Protein AF-A0A6P0LSE1-F1 (afdb_monomer)

Secondary structure (DSSP, 8-state):
---------SHHHHHHHHHHHHHHHHHHHHHHGGGS---S---SHHHHHHHHHHHHHHHHHHHHTT--

Radius of gyration: 22.85 Å; Cα contacts (8 Å, |Δi|>4): 10; chains: 1; bounding box: 59×24×61 Å

Solvent-accessible surface area (backbone atoms only — not comparable to full-atom values): 4244 Å² total; per-residue (Å²): 141,80,82,88,73,85,73,80,76,70,57,67,64,51,51,56,50,50,53,51,49,51,53,47,52,51,53,49,57,62,50,52,64,72,72,52,80,87,65,88,75,60,93,45,76,67,43,44,53,50,36,55,49,51,57,50,51,53,53,51,52,58,50,58,65,66,76,106

Structure (mmCIF, N/CA/C/O backbone):
data_AF-A0A6P0LSE1-F1
#
_entry.id   AF-A0A6P0LSE1-F1
#
loop_
_atom_site.group_PDB
_atom_site.id
_atom_site.type_symbol
_atom_site.label_atom_id
_atom_site.label_alt_id
_atom_site.label_comp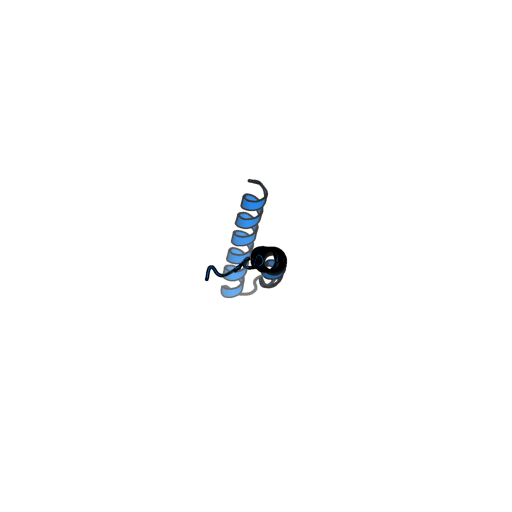_id
_atom_site.label_asym_id
_atom_site.label_entity_id
_atom_site.label_seq_id
_atom_site.pdbx_PDB_ins_code
_atom_site.Cartn_x
_atom_site.Cartn_y
_atom_site.Cartn_z
_atom_site.occupancy
_atom_site.B_iso_or_equiv
_atom_site.auth_seq_id
_atom_site.auth_comp_id
_atom_site.auth_asym_id
_atom_site.auth_atom_id
_atom_site.pdbx_PDB_model_num
ATOM 1 N N . MET A 1 1 ? 43.687 -3.003 -42.757 1.00 49.25 1 MET A N 1
ATOM 2 C CA . MET A 1 1 ? 43.178 -4.059 -41.856 1.00 49.25 1 MET A CA 1
ATOM 3 C C . MET A 1 1 ? 42.352 -3.305 -40.845 1.00 49.25 1 MET A C 1
ATOM 5 O O . MET A 1 1 ? 42.862 -3.014 -39.779 1.00 49.25 1 MET A O 1
ATOM 9 N N . ASP A 1 2 ? 41.140 -2.894 -41.211 1.00 45.50 2 ASP A N 1
ATOM 10 C CA . ASP A 1 2 ? 40.361 -1.974 -40.383 1.00 45.50 2 ASP A CA 1
ATOM 11 C C . ASP A 1 2 ? 38.922 -2.467 -40.410 1.00 45.50 2 ASP A C 1
ATOM 13 O O . ASP A 1 2 ? 38.246 -2.513 -41.435 1.00 45.50 2 ASP A O 1
ATOM 17 N N . LEU A 1 3 ? 38.575 -3.033 -39.267 1.00 47.97 3 LEU A N 1
ATOM 18 C CA . LEU A 1 3 ? 37.470 -3.9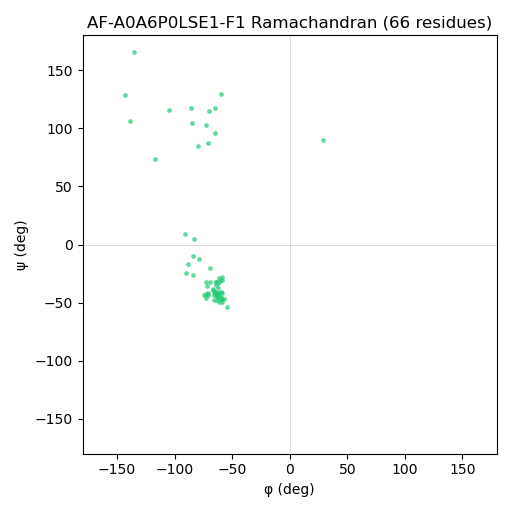26 -39.009 1.00 47.97 3 LEU A CA 1
ATOM 19 C C . LEU A 1 3 ? 36.150 -3.151 -39.094 1.00 47.97 3 LEU A C 1
ATOM 21 O O . LEU A 1 3 ? 35.873 -2.291 -38.260 1.00 47.97 3 LEU A O 1
ATOM 25 N N . HIS A 1 4 ? 35.312 -3.478 -40.076 1.00 54.38 4 HIS A N 1
ATOM 26 C CA . HIS A 1 4 ? 33.901 -3.106 -40.066 1.00 54.38 4 HIS A CA 1
ATOM 27 C C . HIS A 1 4 ? 33.234 -3.835 -38.894 1.00 54.38 4 HIS A C 1
ATOM 29 O O . HIS A 1 4 ? 32.866 -5.001 -39.009 1.00 54.38 4 HIS A O 1
ATOM 35 N N . SER A 1 5 ? 33.105 -3.168 -37.751 1.00 46.00 5 SER A N 1
ATOM 36 C CA . SER A 1 5 ? 32.195 -3.605 -36.696 1.00 46.00 5 SER A CA 1
ATOM 37 C C . SER A 1 5 ? 31.140 -2.528 -36.507 1.00 46.00 5 SER A C 1
ATOM 39 O O . SER A 1 5 ? 31.159 -1.743 -35.562 1.00 46.00 5 SER A O 1
ATOM 41 N N . THR A 1 6 ? 30.226 -2.447 -37.473 1.00 54.72 6 THR A N 1
ATOM 42 C CA . THR A 1 6 ? 28.933 -1.799 -37.262 1.00 54.72 6 THR A CA 1
ATOM 43 C C . THR A 1 6 ? 28.140 -2.726 -36.349 1.00 54.72 6 THR A C 1
ATOM 45 O O . THR A 1 6 ? 27.459 -3.638 -36.807 1.00 54.72 6 THR A O 1
ATOM 48 N N . GLN A 1 7 ? 28.319 -2.552 -35.042 1.00 53.41 7 GLN A N 1
ATOM 49 C CA . GLN A 1 7 ? 27.566 -3.265 -34.021 1.00 53.41 7 GLN A CA 1
ATOM 50 C C . GLN A 1 7 ? 26.089 -2.847 -34.132 1.00 53.41 7 GLN A C 1
ATOM 52 O O . GLN A 1 7 ? 25.794 -1.660 -33.966 1.00 53.41 7 GLN A O 1
ATOM 57 N N . PRO A 1 8 ? 25.152 -3.762 -34.439 1.00 46.91 8 PRO A N 1
ATOM 58 C CA . PRO A 1 8 ? 23.740 -3.431 -34.458 1.00 46.91 8 PRO A CA 1
ATOM 59 C C . PRO A 1 8 ? 23.267 -3.272 -33.010 1.00 46.91 8 PRO A C 1
ATOM 61 O O . PRO A 1 8 ? 23.140 -4.239 -32.268 1.00 46.91 8 PRO A O 1
ATOM 64 N N . HIS A 1 9 ? 23.114 -2.013 -32.608 1.00 55.12 9 HIS A N 1
ATOM 65 C CA . HIS A 1 9 ? 21.992 -1.481 -31.837 1.00 55.12 9 HIS A CA 1
ATOM 66 C C . HIS A 1 9 ? 21.289 -2.491 -30.907 1.00 55.12 9 HIS A C 1
ATOM 68 O O . HIS A 1 9 ? 20.320 -3.152 -31.276 1.00 55.12 9 HIS A O 1
ATOM 74 N N . ASN A 1 10 ? 21.786 -2.576 -29.672 1.00 55.16 10 ASN A N 1
ATOM 75 C CA . ASN A 1 10 ? 21.169 -3.335 -28.581 1.00 55.16 10 ASN A CA 1
ATOM 76 C C . ASN A 1 10 ? 20.055 -2.530 -27.870 1.00 55.16 10 ASN A C 1
ATOM 78 O O . ASN A 1 10 ? 19.518 -2.971 -26.855 1.00 55.16 10 ASN A O 1
ATOM 82 N N . ASP A 1 11 ? 19.724 -1.340 -28.374 1.00 55.50 11 ASP A N 1
ATOM 83 C CA . ASP A 1 11 ? 18.799 -0.401 -27.736 1.00 55.50 11 ASP A CA 1
ATOM 84 C C . ASP A 1 11 ? 17.336 -0.878 -27.813 1.00 55.50 11 ASP A C 1
ATOM 86 O O . ASP A 1 11 ? 16.619 -0.793 -26.819 1.00 55.50 11 ASP A O 1
ATOM 90 N N . HIS A 1 12 ? 16.919 -1.528 -28.907 1.00 55.34 12 HIS A N 1
ATOM 91 C CA . HIS A 1 12 ? 15.545 -2.038 -29.057 1.00 55.34 12 HIS A CA 1
ATOM 92 C C . HIS A 1 12 ? 15.161 -3.139 -28.055 1.00 55.34 12 HIS A C 1
ATOM 94 O O . HIS A 1 12 ? 14.005 -3.245 -27.646 1.00 55.34 12 HIS A O 1
ATOM 100 N N . ALA A 1 13 ? 16.116 -3.978 -27.641 1.00 58.97 13 ALA A N 1
ATOM 101 C CA . ALA A 1 13 ? 15.866 -4.995 -26.618 1.00 58.97 13 ALA A CA 1
ATOM 102 C C . ALA A 1 13 ? 15.718 -4.363 -25.224 1.00 58.97 13 ALA A C 1
ATOM 104 O O . ALA A 1 13 ? 14.952 -4.852 -24.397 1.00 58.97 13 ALA A O 1
ATOM 105 N N . CYS A 1 14 ? 16.435 -3.264 -24.974 1.00 61.25 14 CYS A N 1
ATOM 106 C CA . CYS A 1 14 ? 16.364 -2.517 -23.723 1.00 61.25 14 CYS A CA 1
ATOM 107 C C . CYS A 1 14 ? 15.024 -1.772 -23.591 1.00 61.25 14 CYS A C 1
ATOM 109 O O . CYS A 1 14 ? 14.397 -1.822 -22.534 1.00 61.25 14 CYS A O 1
ATOM 111 N N . GLU A 1 15 ? 14.551 -1.161 -24.682 1.00 64.31 15 GLU A N 1
ATOM 112 C CA . GLU A 1 15 ? 13.244 -0.493 -24.771 1.00 64.31 15 GLU A CA 1
ATOM 113 C C . GLU A 1 15 ? 12.094 -1.467 -24.467 1.00 64.31 15 GLU A C 1
ATOM 115 O O . GLU A 1 15 ? 11.291 -1.213 -23.570 1.00 64.31 15 GLU A O 1
ATOM 120 N N . GLY A 1 16 ? 12.076 -2.644 -25.106 1.00 78.88 16 GLY A N 1
ATOM 121 C CA . GLY A 1 16 ? 11.037 -3.653 -24.864 1.00 78.88 16 GLY A CA 1
ATOM 122 C C . GLY A 1 16 ? 11.025 -4.218 -23.435 1.00 78.88 16 GLY A C 1
ATOM 123 O O . GLY A 1 16 ? 9.962 -4.535 -22.902 1.00 78.88 16 GLY A O 1
ATOM 124 N N . ILE A 1 17 ? 12.191 -4.318 -22.782 1.00 82.31 17 ILE A N 1
ATOM 125 C CA . ILE A 1 17 ? 12.277 -4.727 -21.369 1.00 82.31 17 ILE A CA 1
ATOM 126 C C . ILE A 1 17 ? 11.772 -3.609 -20.453 1.00 82.31 17 ILE A C 1
ATOM 128 O O . ILE A 1 17 ? 11.053 -3.894 -19.497 1.00 82.31 17 ILE A O 1
ATOM 132 N N . SER A 1 18 ? 12.131 -2.354 -20.730 1.00 84.44 18 SER A N 1
ATOM 133 C CA . S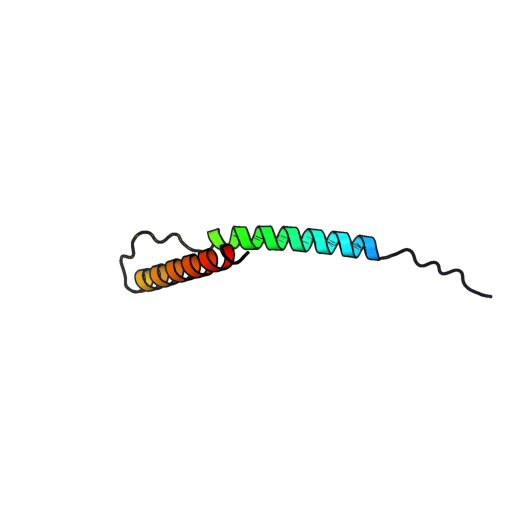ER A 1 18 ? 11.656 -1.194 -19.969 1.00 84.44 18 SER A CA 1
ATOM 134 C C . SER A 1 18 ? 10.131 -1.093 -20.007 1.00 84.44 18 SER A C 1
ATOM 136 O O . SER A 1 18 ? 9.502 -0.963 -18.956 1.00 84.44 18 SER A O 1
ATOM 138 N N . ASP A 1 19 ? 9.536 -1.235 -21.191 1.00 85.94 19 ASP A N 1
ATOM 139 C CA . ASP A 1 19 ? 8.084 -1.198 -21.371 1.00 85.94 19 ASP A CA 1
ATOM 140 C C . ASP A 1 19 ? 7.392 -2.348 -20.629 1.00 85.94 19 ASP A C 1
ATOM 142 O O . ASP A 1 19 ? 6.432 -2.126 -19.888 1.00 85.94 19 ASP A O 1
ATOM 146 N N . TYR A 1 20 ? 7.932 -3.567 -20.726 1.00 88.81 20 TYR A N 1
ATOM 147 C CA . TYR A 1 20 ? 7.425 -4.718 -19.977 1.00 88.81 20 TYR A CA 1
ATOM 148 C C . TYR A 1 20 ? 7.519 -4.522 -18.456 1.00 88.81 20 TYR A C 1
ATOM 150 O O . TYR A 1 20 ? 6.590 -4.854 -17.718 1.00 88.81 20 TYR A O 1
ATOM 158 N N . VAL A 1 21 ? 8.629 -3.968 -17.958 1.00 92.94 21 VAL A N 1
ATOM 159 C CA . VAL A 1 21 ? 8.801 -3.678 -16.529 1.00 92.94 21 VAL A CA 1
ATOM 160 C C . VAL A 1 21 ? 7.818 -2.604 -16.076 1.00 92.94 21 VAL A C 1
ATOM 162 O O . VAL A 1 21 ? 7.242 -2.754 -15.002 1.00 92.94 21 VAL A O 1
ATOM 165 N N . ALA A 1 22 ? 7.585 -1.562 -16.875 1.00 88.94 22 ALA A N 1
ATOM 166 C CA . ALA A 1 22 ? 6.603 -0.529 -16.565 1.00 88.94 22 ALA A CA 1
ATOM 167 C C . ALA A 1 22 ? 5.181 -1.112 -16.484 1.00 88.94 22 ALA A C 1
ATOM 169 O O . ALA A 1 22 ? 4.460 -0.856 -15.514 1.00 88.94 22 ALA A O 1
ATOM 170 N N . GLU A 1 23 ? 4.797 -1.954 -17.447 1.00 88.69 23 GLU A N 1
ATOM 171 C CA . GLU A 1 23 ? 3.502 -2.639 -17.453 1.00 88.69 23 GLU A CA 1
ATOM 172 C C . GLU A 1 23 ? 3.353 -3.580 -16.246 1.00 88.69 23 GLU A C 1
ATOM 174 O O . GLU A 1 23 ? 2.341 -3.548 -15.539 1.00 88.69 23 GLU A O 1
ATOM 179 N N . LEU A 1 24 ? 4.391 -4.361 -15.939 1.00 91.38 24 LEU A N 1
ATOM 180 C CA . LEU A 1 24 ? 4.418 -5.251 -14.781 1.00 91.38 24 LEU A CA 1
ATOM 181 C C . LEU A 1 24 ? 4.356 -4.473 -13.462 1.00 91.38 24 LEU A C 1
ATOM 183 O O . LEU A 1 24 ? 3.620 -4.858 -12.556 1.00 91.38 24 LEU A O 1
ATOM 187 N N . GLN A 1 25 ? 5.100 -3.376 -13.334 1.00 87.06 25 GLN A N 1
ATOM 188 C CA . GLN A 1 25 ? 5.082 -2.522 -12.147 1.00 87.06 25 GLN A CA 1
ATOM 189 C C . GLN A 1 25 ? 3.699 -1.909 -11.933 1.00 87.06 25 GLN A C 1
ATOM 191 O O . GLN A 1 25 ? 3.198 -1.913 -10.806 1.00 87.06 25 GLN A O 1
ATOM 196 N N . PHE A 1 26 ? 3.047 -1.449 -13.002 1.00 82.31 26 PHE A N 1
ATOM 197 C CA . PHE A 1 26 ? 1.675 -0.958 -12.943 1.00 82.31 26 PHE A CA 1
ATOM 198 C C . PHE A 1 26 ? 0.695 -2.064 -12.526 1.00 82.31 26 PHE A C 1
ATOM 200 O O . PHE A 1 26 ? -0.089 -1.878 -11.591 1.00 82.31 26 PHE A O 1
ATOM 207 N N . HIS A 1 27 ? 0.785 -3.245 -13.146 1.00 85.00 27 HIS A N 1
ATOM 208 C CA . HIS A 1 27 ? -0.027 -4.408 -12.791 1.00 85.00 27 HIS A CA 1
ATOM 209 C C . HIS A 1 27 ? 0.152 -4.801 -11.317 1.00 85.00 27 HIS A C 1
ATOM 211 O O . HIS A 1 27 ? -0.829 -4.985 -10.594 1.00 85.00 27 HIS A O 1
ATOM 217 N N . MET A 1 28 ? 1.396 -4.866 -10.840 1.00 85.25 28 MET A N 1
ATOM 218 C CA . MET A 1 28 ? 1.730 -5.211 -9.458 1.00 85.25 28 MET A CA 1
ATOM 219 C C . MET A 1 28 ? 1.262 -4.147 -8.463 1.00 85.25 28 MET A C 1
ATOM 221 O O . MET A 1 28 ? 0.763 -4.500 -7.396 1.00 85.25 28 MET A O 1
ATOM 225 N N . ALA A 1 29 ? 1.349 -2.860 -8.803 1.00 77.88 29 ALA A N 1
ATOM 226 C CA . ALA A 1 29 ? 0.833 -1.777 -7.968 1.00 77.88 29 ALA A CA 1
ATOM 227 C C . ALA A 1 29 ? -0.697 -1.854 -7.813 1.00 77.88 29 ALA A C 1
ATOM 229 O O . ALA A 1 29 ? -1.225 -1.698 -6.709 1.00 77.88 29 ALA A O 1
ATOM 230 N N . 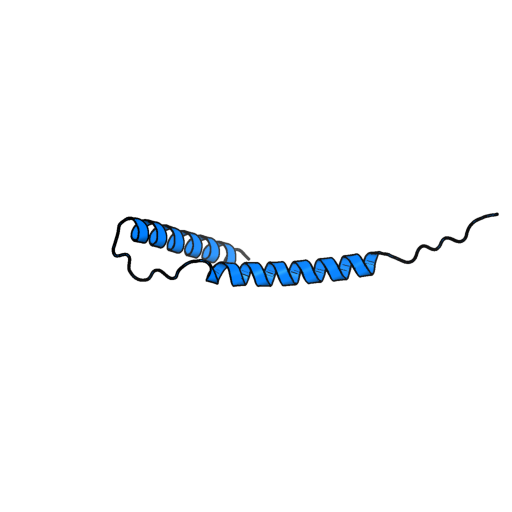LEU A 1 30 ? -1.418 -2.160 -8.897 1.00 79.06 30 LEU A N 1
ATOM 231 C CA . LEU A 1 30 ? -2.861 -2.405 -8.846 1.00 79.06 30 LEU A CA 1
ATOM 232 C C . LEU A 1 30 ? -3.197 -3.679 -8.060 1.00 79.06 30 LEU A C 1
ATOM 234 O O . LEU A 1 30 ? -4.164 -3.696 -7.294 1.00 79.06 30 LEU A O 1
ATOM 238 N N . HIS A 1 31 ? -2.391 -4.732 -8.208 1.00 76.88 31 HIS A N 1
ATOM 239 C CA . HIS A 1 31 ? -2.565 -5.994 -7.494 1.00 76.88 31 HIS A CA 1
ATOM 240 C C . HIS A 1 31 ? -2.266 -5.867 -5.992 1.00 76.88 31 HIS A C 1
ATOM 242 O O . HIS A 1 31 ? -2.941 -6.498 -5.181 1.00 76.88 31 HIS A O 1
ATOM 248 N N . ALA A 1 32 ? -1.331 -5.003 -5.587 1.00 71.06 32 ALA A N 1
ATOM 249 C CA . ALA A 1 32 ? -0.986 -4.767 -4.184 1.00 71.06 32 ALA A CA 1
ATOM 250 C C . ALA A 1 32 ? -2.185 -4.290 -3.346 1.00 71.06 32 ALA A C 1
ATOM 252 O O . ALA A 1 32 ? -2.303 -4.655 -2.178 1.00 71.06 32 ALA A O 1
ATOM 253 N N . ARG A 1 33 ? -3.141 -3.566 -3.946 1.00 66.94 33 ARG A N 1
ATOM 254 C CA . ARG A 1 33 ? -4.408 -3.210 -3.279 1.00 66.94 33 ARG A CA 1
ATOM 255 C C . ARG A 1 33 ? -5.244 -4.426 -2.882 1.00 66.94 33 ARG A C 1
ATOM 257 O O . ARG A 1 33 ? -5.970 -4.351 -1.899 1.00 66.94 33 ARG A O 1
ATOM 264 N N . LYS A 1 34 ? -5.140 -5.539 -3.614 1.00 68.88 34 LYS A N 1
ATOM 265 C CA . LYS A 1 34 ? -5.840 -6.792 -3.294 1.00 68.88 34 LYS A CA 1
ATOM 266 C C . LYS A 1 34 ? -5.164 -7.596 -2.181 1.00 68.88 34 LYS A C 1
ATOM 268 O O . LYS A 1 34 ? -5.768 -8.535 -1.678 1.00 68.88 34 LYS A O 1
ATOM 273 N N . LEU A 1 35 ? -3.930 -7.249 -1.807 1.00 68.69 35 LEU A N 1
AT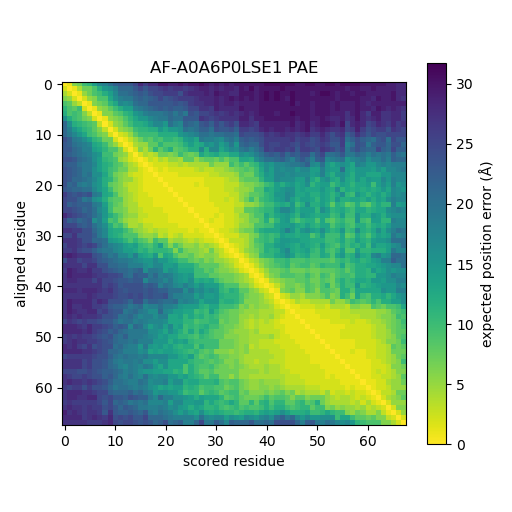OM 274 C CA . LEU A 1 35 ? -3.195 -7.906 -0.720 1.00 68.69 35 LEU A CA 1
ATOM 275 C C . LEU A 1 35 ? -3.556 -7.345 0.660 1.00 68.69 35 LEU A C 1
ATOM 277 O O . LEU A 1 35 ? -3.156 -7.919 1.671 1.00 68.69 35 LEU A O 1
ATOM 281 N N . VAL A 1 36 ? -4.307 -6.243 0.717 1.00 68.50 36 VAL A N 1
ATOM 282 C CA . VAL A 1 36 ? -4.833 -5.711 1.972 1.00 68.50 36 VAL A CA 1
ATOM 283 C C . VAL A 1 36 ? -6.158 -6.425 2.267 1.00 68.50 36 VAL A C 1
ATOM 285 O O . VAL A 1 36 ? -7.089 -6.316 1.466 1.00 68.50 36 VAL A O 1
ATOM 288 N N . PRO A 1 37 ? -6.262 -7.182 3.376 1.00 66.75 37 PRO A N 1
ATOM 289 C CA . PRO A 1 37 ? -7.517 -7.809 3.765 1.00 66.75 37 PRO A CA 1
ATOM 290 C C . PRO A 1 37 ? -8.567 -6.722 3.966 1.00 66.75 37 PRO A C 1
ATOM 292 O O . PRO A 1 37 ? -8.303 -5.757 4.674 1.00 66.75 37 PRO A O 1
ATOM 295 N N . ASN A 1 38 ? -9.743 -6.872 3.358 1.00 68.31 38 ASN A N 1
ATOM 296 C CA . AS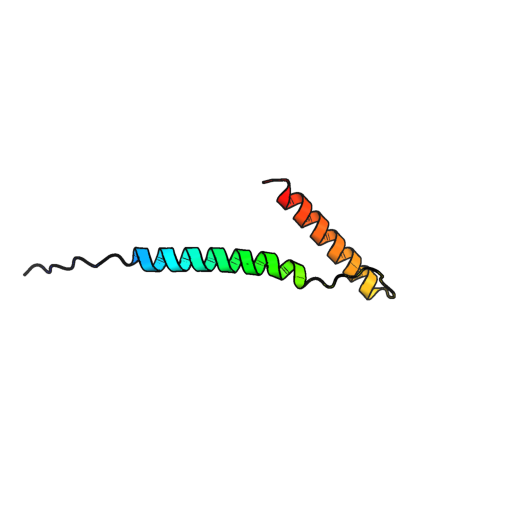N A 1 38 ? -10.810 -5.886 3.481 1.00 68.31 38 ASN A CA 1
ATOM 297 C C . ASN A 1 38 ? -11.534 -6.097 4.818 1.00 68.31 38 ASN A C 1
ATOM 299 O O . ASN A 1 38 ? -12.508 -6.845 4.905 1.00 68.31 38 ASN A O 1
ATOM 303 N N . LEU A 1 39 ? -11.000 -5.505 5.884 1.00 68.56 39 LEU A N 1
ATOM 304 C CA . LEU A 1 39 ? -11.541 -5.658 7.229 1.00 68.56 39 LEU A CA 1
ATOM 305 C C . LEU A 1 39 ? -12.668 -4.643 7.433 1.00 68.56 39 LEU A C 1
ATOM 307 O O . LEU A 1 39 ? -12.422 -3.457 7.639 1.00 68.56 39 LEU A O 1
ATOM 311 N N . THR A 1 40 ? -13.921 -5.095 7.395 1.00 69.69 40 THR A N 1
ATOM 312 C CA . THR A 1 40 ? -15.108 -4.240 7.607 1.00 69.69 40 THR A CA 1
ATOM 313 C C . THR A 1 40 ? -15.542 -4.162 9.069 1.00 69.69 40 THR A C 1
ATOM 315 O O . THR A 1 40 ? -16.140 -3.173 9.485 1.00 69.69 40 THR A O 1
ATOM 318 N N . THR A 1 41 ? -15.202 -5.168 9.872 1.00 70.31 41 THR A N 1
ATOM 319 C CA . THR A 1 41 ? -15.513 -5.257 11.304 1.00 70.31 41 THR A CA 1
ATOM 320 C C . THR A 1 41 ? -14.346 -5.909 12.026 1.00 70.31 41 THR A C 1
ATOM 322 O O . THR A 1 41 ? -13.915 -6.978 11.610 1.00 70.31 41 THR A O 1
ATOM 325 N N . ALA A 1 42 ? -13.857 -5.286 13.095 1.00 73.12 42 ALA A N 1
ATOM 326 C CA . ALA A 1 42 ? -12.807 -5.846 13.934 1.00 73.12 42 ALA A CA 1
ATOM 327 C C . ALA A 1 42 ? -13.401 -6.363 15.249 1.00 73.12 42 ALA A C 1
ATOM 329 O O . ALA A 1 42 ? -13.941 -5.574 16.031 1.00 73.12 42 ALA A O 1
ATOM 330 N N . ALA A 1 43 ? -13.315 -7.675 15.468 1.00 78.00 43 ALA A N 1
ATOM 331 C CA . ALA A 1 43 ? -13.822 -8.360 16.652 1.00 78.00 43 ALA A CA 1
ATOM 332 C C . ALA A 1 43 ? -12.823 -8.316 17.818 1.00 78.00 43 ALA A C 1
ATOM 334 O O . ALA A 1 43 ? -13.229 -8.335 18.980 1.00 78.00 43 ALA A O 1
ATOM 335 N N . ASP A 1 44 ? -11.529 -8.202 17.520 1.00 81.12 44 ASP A N 1
ATOM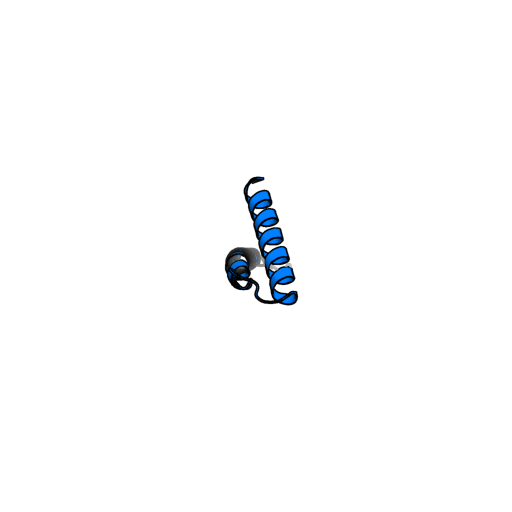 336 C CA . ASP A 1 44 ? -10.462 -8.189 18.517 1.00 81.12 44 ASP A CA 1
ATOM 337 C C . ASP A 1 44 ? -9.401 -7.100 18.278 1.00 81.12 44 ASP A C 1
ATOM 339 O O . ASP A 1 44 ? -9.328 -6.450 17.232 1.00 81.12 44 ASP A O 1
ATOM 343 N N . SER A 1 45 ? -8.573 -6.845 19.299 1.00 84.19 45 SER A N 1
ATOM 344 C CA . SER A 1 45 ? -7.597 -5.742 19.309 1.00 84.19 45 SER A CA 1
ATOM 345 C C . SER A 1 45 ? -6.587 -5.811 18.158 1.00 84.19 45 SER A C 1
ATOM 347 O O . SER A 1 45 ? -6.071 -4.782 17.721 1.00 84.19 45 SER A O 1
ATOM 349 N N . ARG A 1 46 ? -6.295 -7.017 17.653 1.00 82.44 46 ARG A N 1
ATOM 350 C CA . ARG A 1 46 ? -5.403 -7.218 16.506 1.00 82.44 46 ARG A CA 1
ATOM 351 C C . ARG A 1 46 ? -6.081 -6.770 15.216 1.00 82.44 46 ARG A C 1
ATOM 353 O O . ARG A 1 46 ? -5.466 -6.054 14.428 1.00 82.44 46 ARG A O 1
ATOM 360 N N . GLU A 1 47 ? -7.334 -7.154 15.013 1.00 82.44 47 GLU A N 1
ATOM 361 C CA . GLU A 1 47 ? -8.119 -6.709 13.863 1.00 82.44 47 GLU A CA 1
ATOM 362 C C . GLU A 1 47 ? -8.358 -5.195 13.875 1.00 82.44 47 GLU A C 1
ATOM 364 O O . GLU A 1 47 ? -8.295 -4.568 12.820 1.00 82.44 47 GLU A O 1
ATOM 369 N N . GLN A 1 48 ? -8.532 -4.583 15.053 1.00 83.25 48 GLN A N 1
ATOM 370 C CA . GLN A 1 48 ? -8.637 -3.122 15.199 1.00 83.25 48 GLN A CA 1
ATOM 371 C C . GLN A 1 48 ? -7.367 -2.419 14.693 1.00 83.25 48 GLN A C 1
ATOM 373 O O . GLN A 1 48 ? -7.441 -1.452 13.932 1.00 83.25 48 GLN A O 1
ATOM 378 N N . LEU A 1 49 ? -6.185 -2.931 15.059 1.00 85.25 49 LEU A N 1
ATOM 379 C CA . LEU A 1 49 ? -4.906 -2.397 14.581 1.00 85.25 49 LEU A CA 1
ATOM 380 C C . LEU A 1 49 ? -4.750 -2.562 13.061 1.00 85.25 49 LEU A C 1
ATOM 382 O O . LEU A 1 49 ? -4.271 -1.648 12.383 1.00 85.25 49 LEU A O 1
ATOM 386 N N . LEU A 1 50 ? -5.166 -3.707 12.513 1.00 83.12 50 LEU A N 1
ATOM 387 C CA . LEU A 1 50 ? -5.129 -3.965 11.072 1.00 83.12 50 LEU A CA 1
ATOM 388 C C . LEU A 1 50 ? -6.090 -3.050 10.301 1.00 83.12 50 LEU A C 1
ATOM 390 O O . LEU A 1 50 ? -5.672 -2.458 9.308 1.00 83.12 50 LEU A O 1
ATOM 394 N N . GLN A 1 51 ? -7.317 -2.842 10.789 1.00 83.25 51 GLN A N 1
ATOM 395 C CA . GLN A 1 51 ? -8.258 -1.867 10.224 1.00 83.25 51 GLN 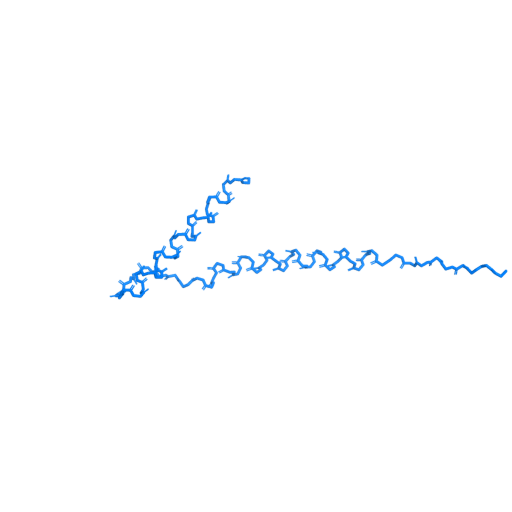A CA 1
ATOM 396 C C . GLN A 1 51 ? -7.699 -0.445 10.256 1.00 83.25 51 GLN A C 1
ATOM 398 O O . GLN A 1 51 ? -7.757 0.273 9.257 1.00 83.25 51 GLN A O 1
ATOM 403 N N . GLN A 1 52 ? -7.132 -0.027 11.392 1.00 82.31 52 GLN A N 1
ATOM 404 C CA . GLN A 1 52 ? -6.526 1.296 11.527 1.00 82.31 52 GLN A CA 1
ATOM 405 C C . GLN A 1 52 ? -5.400 1.487 10.503 1.00 82.31 52 GLN A C 1
ATOM 407 O O . GLN A 1 52 ? -5.296 2.545 9.879 1.00 82.31 52 GLN A O 1
ATOM 412 N N . THR A 1 53 ? -4.587 0.446 10.313 1.00 84.38 53 THR A N 1
ATOM 413 C CA . THR A 1 53 ? -3.480 0.424 9.356 1.00 84.38 53 THR A CA 1
ATOM 414 C C . THR A 1 53 ? -3.998 0.494 7.919 1.00 84.38 53 THR A C 1
ATOM 416 O O . THR A 1 53 ? -3.545 1.353 7.162 1.00 84.38 53 THR A O 1
ATOM 419 N N . GLN A 1 54 ? -4.997 -0.322 7.560 1.00 81.19 54 GLN A N 1
ATOM 420 C CA . GLN A 1 54 ? -5.668 -0.293 6.256 1.00 81.19 54 GLN A CA 1
ATOM 421 C C . GLN A 1 54 ? -6.205 1.111 5.937 1.00 81.19 54 GLN A C 1
ATOM 423 O O . GLN A 1 54 ? -5.837 1.695 4.916 1.00 81.19 54 GLN A O 1
ATOM 428 N N . ALA A 1 55 ? -6.995 1.698 6.839 1.00 83.19 55 ALA A N 1
ATOM 429 C CA . ALA A 1 55 ? -7.574 3.027 6.646 1.00 83.19 55 ALA A CA 1
ATOM 430 C C . ALA A 1 55 ? -6.501 4.121 6.490 1.00 83.19 55 ALA A C 1
ATOM 432 O O . ALA A 1 55 ? -6.708 5.118 5.793 1.00 83.19 55 ALA A O 1
ATOM 433 N N . ASN A 1 56 ? -5.344 3.962 7.140 1.00 82.56 56 ASN A N 1
ATOM 434 C CA . ASN A 1 56 ? -4.236 4.902 7.009 1.00 82.56 56 ASN A CA 1
ATOM 435 C C . ASN A 1 56 ? -3.576 4.815 5.623 1.00 82.56 56 ASN A C 1
ATOM 437 O O . ASN A 1 56 ? -3.335 5.844 4.988 1.00 82.56 56 ASN A O 1
ATOM 441 N N . PHE A 1 57 ? -3.351 3.599 5.117 1.00 80.00 57 PHE A N 1
ATOM 442 C CA . PHE A 1 57 ? -2.830 3.387 3.765 1.00 80.00 57 PHE A CA 1
ATOM 443 C C . PHE A 1 57 ? -3.786 3.913 2.691 1.00 80.00 57 PHE A C 1
ATOM 445 O O . PHE A 1 57 ? -3.353 4.614 1.777 1.00 80.00 57 PHE A O 1
ATOM 452 N N . GLU A 1 58 ? -5.087 3.661 2.820 1.00 80.75 58 GLU A N 1
ATOM 453 C CA . GLU A 1 58 ? -6.094 4.171 1.882 1.00 80.75 58 GLU A CA 1
ATOM 454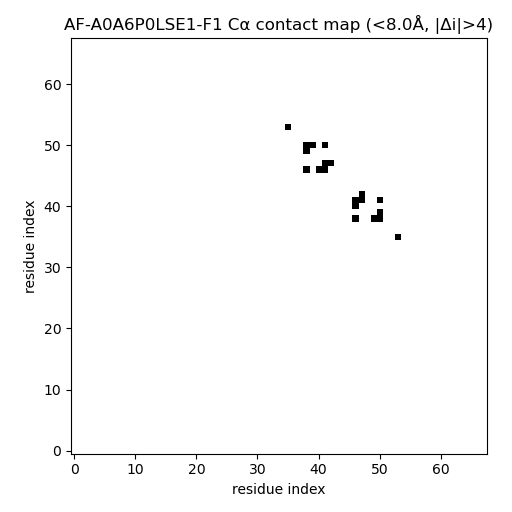 C C . GLU A 1 58 ? -6.102 5.707 1.825 1.00 80.75 58 GLU A C 1
ATOM 456 O O . GLU A 1 58 ? -6.145 6.292 0.737 1.00 80.75 58 GLU A O 1
ATOM 461 N N . LYS A 1 59 ? -5.974 6.378 2.979 1.00 81.88 59 LYS A N 1
ATOM 462 C CA . LYS A 1 59 ? -5.844 7.843 3.055 1.00 81.88 59 LYS A CA 1
ATOM 463 C C . LYS A 1 59 ? -4.568 8.352 2.386 1.00 81.88 59 LYS A C 1
ATOM 465 O O . LYS A 1 59 ? -4.630 9.356 1.677 1.00 81.88 59 LYS A O 1
ATOM 470 N N . LEU A 1 60 ? -3.428 7.696 2.610 1.00 78.56 60 LEU A N 1
ATOM 471 C CA . LEU A 1 60 ? -2.147 8.056 1.990 1.00 78.56 60 LEU A CA 1
ATOM 472 C C . LEU A 1 60 ? -2.218 7.946 0.465 1.00 78.56 60 LEU A C 1
ATOM 474 O O . LEU A 1 60 ? -1.910 8.911 -0.235 1.00 78.56 60 LEU A O 1
ATOM 478 N N . VAL A 1 61 ? -2.717 6.819 -0.044 1.00 73.00 61 VAL A N 1
ATOM 479 C CA . VAL A 1 61 ? -2.868 6.581 -1.486 1.00 73.00 61 VAL A CA 1
ATOM 480 C C . VAL A 1 61 ? -3.860 7.568 -2.106 1.00 73.00 61 VAL A C 1
ATOM 482 O O . VAL A 1 61 ? -3.588 8.128 -3.166 1.00 73.00 61 VAL A O 1
ATOM 485 N N . SER A 1 62 ? -4.986 7.853 -1.440 1.00 71.62 62 SER A N 1
ATOM 486 C CA . SER A 1 62 ? -5.964 8.835 -1.931 1.00 71.62 62 SER A CA 1
ATOM 487 C C . SER A 1 62 ? -5.380 10.248 -2.041 1.00 71.62 62 SER A C 1
ATOM 489 O O . SER A 1 62 ? -5.750 10.992 -2.950 1.00 71.62 62 SER A O 1
ATOM 491 N N . ARG A 1 63 ? -4.456 10.621 -1.147 1.00 75.56 63 ARG A N 1
ATOM 492 C CA . ARG A 1 63 ? -3.756 11.913 -1.195 1.00 75.56 63 ARG A CA 1
ATOM 493 C C . ARG A 1 63 ? -2.709 11.947 -2.302 1.00 75.56 63 ARG A C 1
ATOM 495 O O . ARG A 1 63 ? -2.663 12.922 -3.043 1.00 75.56 63 ARG A O 1
ATOM 502 N N . GLN A 1 64 ? -1.923 10.882 -2.452 1.00 67.88 64 GLN A N 1
ATOM 503 C CA . GLN A 1 64 ? -0.919 10.769 -3.511 1.00 67.88 64 GLN A CA 1
ATOM 504 C C . GLN A 1 64 ? -1.563 10.805 -4.907 1.00 67.88 64 GLN A C 1
ATOM 506 O O . GLN A 1 64 ? -1.054 11.470 -5.800 1.00 67.88 64 GLN A O 1
ATOM 511 N N . SER A 1 65 ? -2.738 10.188 -5.064 1.00 60.09 65 SER A N 1
ATOM 512 C CA . SER A 1 65 ? -3.518 10.236 -6.306 1.00 60.09 65 SER A CA 1
ATOM 513 C C . SER A 1 65 ? -4.122 11.611 -6.622 1.00 60.09 65 SER A C 1
ATOM 515 O O . SER A 1 65 ? -4.491 11.830 -7.768 1.00 60.09 65 SER A O 1
ATOM 517 N N . ARG A 1 66 ? -4.280 12.514 -5.639 1.00 60.66 66 ARG A N 1
ATOM 518 C CA . ARG A 1 66 ? -4.813 13.878 -5.848 1.00 60.66 66 ARG A CA 1
ATOM 519 C C . ARG A 1 66 ? -3.714 14.892 -6.194 1.00 60.66 66 ARG A C 1
ATOM 521 O O . ARG A 1 66 ? -4.018 15.988 -6.642 1.00 60.66 66 ARG A O 1
ATOM 528 N N . SER A 1 67 ? -2.453 14.555 -5.932 1.00 57.22 67 SER A N 1
ATOM 529 C CA . SER A 1 67 ? -1.302 15.430 -6.190 1.00 57.22 67 SER A CA 1
ATOM 530 C C . SER A 1 67 ? -0.679 15.227 -7.580 1.00 57.22 67 SER A C 1
ATOM 532 O O . SER A 1 67 ? 0.405 15.756 -7.822 1.00 57.22 67 SER A O 1
ATOM 534 N N . GLN A 1 68 ? -1.332 14.451 -8.447 1.00 45.94 68 GLN A N 1
ATOM 535 C CA . GLN A 1 68 ? -0.972 14.219 -9.848 1.00 45.94 68 GLN A CA 1
ATOM 536 C C . GLN A 1 68 ? -1.964 14.950 -10.749 1.00 45.94 68 GLN A C 1
ATOM 538 O O . GLN A 1 68 ? -3.168 14.936 -10.399 1.00 45.94 68 GLN A O 1
#

Foldseek 3Di:
DDDPPPPPDPPVVVVVVVVVVVVVVVVVVVCVLVVQPPLPDDPDPVSVVSVVVNVVVVVVVVVVVVVD

pLDDT: mean 72.21, std 13.11, range [45.5, 92.94]

Mean predicted aligned error: 13.81 Å

Nearest PDB structures (foldseek):
  6jqa-assembly1_A  TM=4.236E-01  e=3.930E+00  Onion yellows phytoplasma OY-W
  7ung-assembly1_D5  TM=4.612E-01  e=7.620E+00  Homo sapiens

Sequence (68 aa):
MDLHSTQPHNDHACEGISDYVAELQFHMALHARKLVPNLTTAADSREQLLQQTQANFEKLVSRQSRSQ